Protein AF-A0A7I5E7M2-F1 (afdb_monomer_lite)

Structure (mmCIF, N/CA/C/O backbone):
data_AF-A0A7I5E7M2-F1
#
_entry.id   AF-A0A7I5E7M2-F1
#
loop_
_atom_site.group_PDB
_atom_site.id
_atom_site.type_symbol
_atom_site.label_atom_id
_atom_site.label_alt_id
_atom_site.label_comp_id
_atom_site.label_asym_id
_atom_site.label_entity_id
_atom_site.label_seq_id
_atom_site.pdbx_PDB_ins_code
_atom_site.Cartn_x
_atom_site.Cartn_y
_atom_site.Cartn_z
_atom_site.occupancy
_atom_site.B_iso_or_equiv
_atom_site.auth_seq_id
_atom_site.auth_comp_id
_atom_site.auth_asym_id
_atom_site.auth_atom_id
_atom_site.pdbx_PDB_model_num
ATOM 1 N N . MET A 1 1 ? 40.226 -38.156 15.669 1.00 37.69 1 MET A N 1
ATOM 2 C CA . MET A 1 1 ? 39.310 -37.305 14.877 1.00 37.69 1 MET A CA 1
ATOM 3 C C . MET A 1 1 ? 38.822 -38.088 13.663 1.00 37.69 1 MET A C 1
ATOM 5 O O . MET A 1 1 ? 39.661 -38.565 12.912 1.00 37.69 1 MET A O 1
ATOM 9 N N . ARG A 1 2 ? 37.506 -38.298 13.495 1.00 36.66 2 ARG A N 1
ATOM 10 C CA . ARG A 1 2 ? 36.944 -39.012 12.331 1.00 36.66 2 ARG A CA 1
ATOM 11 C C . ARG A 1 2 ? 36.526 -37.991 11.272 1.00 36.66 2 ARG A C 1
ATOM 13 O O . ARG A 1 2 ? 35.598 -37.229 11.512 1.00 36.66 2 ARG A O 1
ATOM 20 N N . PHE A 1 3 ? 37.203 -37.987 10.128 1.00 40.66 3 PHE A N 1
ATOM 21 C CA . PHE A 1 3 ? 36.721 -37.305 8.928 1.00 40.66 3 PHE A CA 1
ATOM 22 C C . PHE A 1 3 ? 35.561 -38.123 8.349 1.00 40.66 3 PHE A C 1
ATOM 24 O O . PHE A 1 3 ? 35.741 -39.288 7.987 1.00 40.66 3 PHE A O 1
ATOM 31 N N . VAL A 1 4 ? 34.360 -37.544 8.317 1.00 51.16 4 VAL A N 1
ATOM 32 C CA . VAL A 1 4 ? 33.176 -38.181 7.732 1.00 51.16 4 VAL A CA 1
ATOM 33 C C . VAL A 1 4 ? 33.230 -37.965 6.219 1.00 51.16 4 VAL A C 1
ATOM 35 O O . VAL A 1 4 ? 33.309 -36.840 5.732 1.00 51.16 4 VAL A O 1
ATOM 38 N N . LYS A 1 5 ? 33.215 -39.060 5.449 1.00 49.53 5 LYS A N 1
ATOM 39 C CA . LYS A 1 5 ? 33.065 -39.033 3.986 1.00 49.53 5 LYS A CA 1
ATOM 40 C C . LYS A 1 5 ? 31.678 -38.472 3.638 1.00 49.53 5 LYS A C 1
ATOM 42 O O . LYS A 1 5 ? 30.719 -39.220 3.510 1.00 49.53 5 LYS A O 1
ATOM 47 N N . GLY A 1 6 ? 31.588 -37.153 3.513 1.00 53.91 6 GLY A N 1
ATOM 48 C CA . GLY A 1 6 ? 30.372 -36.428 3.124 1.00 53.91 6 GLY A CA 1
ATOM 49 C C . GLY A 1 6 ? 30.614 -34.949 2.800 1.00 53.91 6 GLY A C 1
ATOM 50 O O . GLY A 1 6 ? 29.853 -34.342 2.051 1.00 53.91 6 GLY A O 1
ATOM 51 N N . ASP A 1 7 ? 31.723 -34.382 3.275 1.00 57.22 7 ASP A N 1
ATOM 52 C CA . ASP A 1 7 ? 31.909 -32.926 3.274 1.00 57.22 7 ASP A CA 1
ATOM 53 C C . ASP A 1 7 ? 32.426 -32.362 1.941 1.00 57.22 7 ASP A C 1
ATOM 55 O O . ASP A 1 7 ? 32.153 -31.213 1.596 1.00 57.22 7 ASP A O 1
ATOM 59 N N . ALA A 1 8 ? 33.112 -33.179 1.135 1.00 55.62 8 ALA A N 1
ATOM 60 C CA . ALA A 1 8 ? 33.659 -32.740 -0.151 1.00 55.62 8 ALA A CA 1
ATOM 61 C C . ALA A 1 8 ? 32.558 -32.440 -1.186 1.00 55.62 8 ALA A C 1
ATOM 63 O O . ALA A 1 8 ? 32.667 -31.483 -1.953 1.00 55.62 8 ALA A O 1
ATOM 64 N N . TRP A 1 9 ? 31.471 -33.220 -1.174 1.00 54.44 9 TRP A N 1
ATOM 65 C CA . TRP A 1 9 ? 30.328 -33.019 -2.069 1.00 54.44 9 TRP A CA 1
ATOM 66 C C . TRP A 1 9 ? 29.485 -31.808 -1.665 1.00 54.44 9 TRP A C 1
ATOM 68 O O . TRP A 1 9 ? 29.073 -31.044 -2.535 1.00 54.44 9 TRP A O 1
ATOM 78 N N . ASN A 1 10 ? 29.300 -31.562 -0.365 1.00 57.19 10 ASN A N 1
ATOM 79 C CA . ASN A 1 10 ? 28.620 -30.352 0.105 1.00 57.19 10 ASN A CA 1
ATOM 80 C C . ASN A 1 10 ? 29.420 -29.083 -0.220 1.00 57.19 10 ASN A C 1
ATOM 82 O O . ASN A 1 10 ? 28.845 -28.109 -0.708 1.00 57.19 10 ASN A O 1
ATOM 86 N N . PHE A 1 11 ? 30.747 -29.099 -0.049 1.00 55.25 11 PHE A N 1
ATOM 87 C CA . PHE A 1 11 ? 31.593 -27.965 -0.434 1.00 55.25 11 PHE A CA 1
ATOM 88 C C . PHE A 1 11 ? 31.534 -27.698 -1.948 1.00 55.25 11 PHE A C 1
ATOM 90 O O . PHE A 1 11 ? 31.442 -26.547 -2.370 1.00 55.25 11 PHE A O 1
ATOM 97 N N . TYR A 1 12 ? 31.493 -28.750 -2.775 1.00 56.59 12 TYR A N 1
ATOM 98 C CA . TYR A 1 12 ? 31.379 -28.636 -4.233 1.00 56.59 12 TYR A CA 1
ATOM 99 C C . TYR A 1 12 ? 30.016 -28.088 -4.698 1.00 56.59 12 TYR A C 1
ATOM 101 O O . TYR A 1 12 ? 29.960 -27.308 -5.652 1.00 56.59 12 TYR A O 1
ATOM 109 N N . ILE A 1 13 ? 28.922 -28.448 -4.015 1.00 57.91 13 ILE A N 1
ATOM 110 C CA . ILE A 1 13 ? 27.569 -27.934 -4.289 1.00 57.91 13 ILE A CA 1
ATOM 111 C C . ILE A 1 13 ? 27.457 -26.452 -3.893 1.00 57.91 13 ILE A C 1
ATOM 113 O O . ILE A 1 13 ? 26.967 -25.644 -4.686 1.00 57.91 13 ILE A O 1
ATOM 117 N N . HIS A 1 14 ? 27.959 -26.068 -2.713 1.00 55.72 14 HIS A N 1
ATOM 118 C CA . HIS A 1 14 ? 27.897 -24.678 -2.247 1.00 55.72 14 HIS A CA 1
ATOM 119 C C . HIS A 1 14 ? 28.847 -23.747 -3.025 1.00 55.72 14 HIS A C 1
ATOM 121 O O . HIS A 1 14 ? 28.435 -22.657 -3.421 1.00 55.72 14 HIS A O 1
ATOM 127 N N . ALA A 1 15 ? 30.068 -24.189 -3.352 1.00 57.16 15 ALA A N 1
ATOM 128 C CA . ALA A 1 15 ? 31.046 -23.381 -4.089 1.00 57.16 15 ALA A CA 1
ATOM 129 C C . ALA A 1 15 ? 30.673 -23.138 -5.570 1.00 57.16 15 ALA A C 1
ATOM 131 O O . ALA A 1 15 ? 31.045 -22.109 -6.140 1.00 57.16 15 ALA A O 1
ATOM 132 N N . ASN A 1 16 ? 29.919 -24.046 -6.207 1.00 54.56 16 ASN A N 1
ATOM 133 C CA . ASN A 1 16 ? 29.478 -23.888 -7.602 1.00 54.56 16 ASN A CA 1
ATOM 134 C C . ASN A 1 16 ? 28.163 -23.107 -7.759 1.00 54.56 16 ASN A C 1
ATOM 136 O O . ASN A 1 16 ? 27.902 -22.559 -8.836 1.00 54.56 16 ASN A O 1
ATOM 140 N N . ALA A 1 17 ? 27.341 -23.011 -6.709 1.00 56.34 17 ALA A N 1
ATOM 141 C CA . ALA A 1 17 ? 26.094 -22.248 -6.743 1.00 56.34 17 ALA A CA 1
ATOM 142 C C . ALA A 1 17 ? 26.338 -20.733 -6.891 1.00 56.34 17 ALA A C 1
ATOM 144 O O . ALA A 1 17 ? 25.570 -20.035 -7.555 1.00 56.34 17 ALA A O 1
ATOM 145 N N . GLU A 1 18 ? 27.440 -20.221 -6.338 1.00 55.34 18 GLU A N 1
ATOM 146 C CA . GLU A 1 18 ? 27.759 -18.787 -6.353 1.00 55.34 18 GLU A CA 1
ATOM 147 C C . GLU A 1 18 ? 28.403 -18.313 -7.671 1.00 55.34 18 GLU 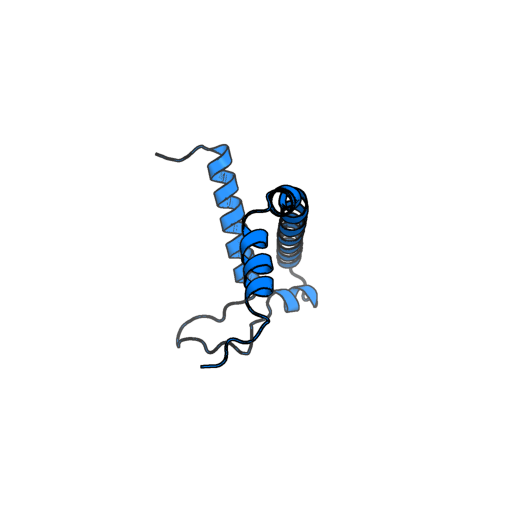A C 1
ATOM 149 O O . GLU A 1 18 ? 28.276 -17.136 -8.038 1.00 55.34 18 GLU A O 1
ATOM 154 N N . ARG A 1 19 ? 29.031 -19.234 -8.423 1.00 55.28 19 ARG A N 1
ATOM 155 C CA . ARG A 1 19 ? 29.784 -18.962 -9.663 1.00 55.28 19 ARG A CA 1
ATOM 156 C C . ARG A 1 19 ? 29.055 -19.293 -10.968 1.00 55.28 19 ARG A C 1
ATOM 158 O O . ARG A 1 19 ? 29.632 -19.074 -12.028 1.00 55.28 19 ARG A O 1
ATOM 165 N N . ASN A 1 20 ? 27.819 -19.797 -10.947 1.00 54.31 20 ASN A N 1
ATOM 166 C CA . ASN A 1 20 ? 27.113 -20.145 -12.185 1.00 54.31 20 ASN A CA 1
ATOM 167 C C . ASN A 1 20 ? 26.308 -18.947 -12.754 1.00 54.31 20 ASN A C 1
ATOM 169 O O . ASN A 1 20 ? 25.249 -18.593 -12.220 1.00 54.31 20 ASN A O 1
ATOM 173 N N . PRO A 1 21 ? 26.750 -18.324 -13.867 1.00 57.50 21 PRO A N 1
ATOM 174 C CA . PRO A 1 21 ? 26.098 -17.145 -14.439 1.00 57.50 21 PRO A CA 1
ATOM 175 C C . PRO A 1 21 ? 24.727 -17.452 -15.056 1.00 57.50 21 PRO A C 1
ATOM 177 O O . PRO A 1 21 ? 23.923 -16.534 -15.216 1.00 57.50 21 PRO A O 1
ATOM 180 N N . LYS A 1 22 ? 24.406 -18.722 -15.352 1.00 54.62 22 LYS A N 1
ATOM 181 C CA . LYS A 1 22 ? 23.122 -19.122 -15.958 1.00 54.62 22 LYS A CA 1
ATOM 182 C C . LYS A 1 22 ? 21.946 -18.894 -15.001 1.00 54.62 22 LYS A C 1
ATOM 184 O O . LYS A 1 22 ? 20.899 -18.403 -15.420 1.00 54.62 22 LYS A O 1
ATOM 189 N N . PHE A 1 23 ? 22.145 -19.142 -13.704 1.00 53.50 23 PHE A N 1
ATOM 190 C CA . PHE A 1 23 ? 21.143 -18.855 -12.668 1.00 53.50 23 PHE A CA 1
ATOM 191 C C . PHE A 1 23 ? 21.064 -17.362 -12.313 1.00 53.50 23 PHE A C 1
ATOM 193 O O . PHE A 1 23 ? 20.031 -16.886 -11.842 1.00 53.50 23 PHE A O 1
ATOM 200 N N . ARG A 1 24 ? 22.130 -16.594 -12.583 1.00 54.41 24 ARG A N 1
ATOM 201 C CA . ARG A 1 24 ? 22.163 -15.139 -12.367 1.00 54.41 24 ARG A CA 1
ATOM 202 C C . ARG A 1 24 ? 21.510 -14.370 -13.528 1.00 54.41 24 ARG A C 1
ATOM 204 O O . ARG A 1 24 ? 20.806 -13.392 -13.285 1.00 54.41 24 ARG A O 1
ATOM 211 N N . ALA A 1 25 ? 21.671 -14.841 -14.766 1.00 51.78 25 ALA A N 1
ATOM 212 C CA . ALA A 1 25 ? 21.129 -14.216 -15.975 1.00 51.78 25 ALA A CA 1
ATOM 213 C C . ALA A 1 25 ? 19.610 -14.423 -16.150 1.00 51.78 25 ALA A C 1
ATOM 215 O O . ALA A 1 25 ? 18.923 -13.539 -16.660 1.00 51.78 25 ALA A O 1
ATOM 216 N N . HIS A 1 26 ? 19.041 -15.529 -15.654 1.00 50.88 26 HIS A N 1
ATOM 217 C CA . HIS A 1 26 ? 17.597 -15.801 -15.766 1.00 50.88 26 HIS A CA 1
ATOM 218 C C . HIS A 1 26 ? 16.720 -15.018 -14.760 1.00 50.88 26 HIS A C 1
ATOM 220 O O . HIS A 1 26 ? 15.496 -15.142 -14.738 1.00 50.88 26 HIS A O 1
ATOM 226 N N . ARG A 1 27 ? 17.326 -14.160 -13.928 1.00 50.28 27 ARG A N 1
ATOM 227 C CA . ARG A 1 27 ? 16.637 -13.374 -12.887 1.00 50.28 27 ARG A CA 1
ATOM 228 C C . ARG A 1 27 ? 15.862 -12.163 -13.420 1.00 50.28 27 ARG A C 1
ATOM 230 O O . ARG A 1 27 ? 15.163 -11.506 -12.648 1.00 50.28 27 ARG A O 1
ATOM 237 N N . MET A 1 28 ? 15.999 -11.831 -14.704 1.00 52.94 28 MET A N 1
ATOM 238 C CA . MET A 1 28 ? 15.527 -10.549 -15.240 1.00 52.94 28 MET A CA 1
ATOM 239 C C . MET A 1 28 ? 14.011 -10.497 -15.491 1.00 52.94 28 MET A C 1
ATOM 241 O O . MET A 1 28 ? 13.417 -9.444 -15.288 1.00 52.94 28 MET A O 1
ATOM 245 N N . LYS A 1 29 ? 13.356 -11.625 -15.812 1.00 54.84 29 LYS A N 1
ATOM 246 C CA . LYS A 1 29 ? 11.890 -11.672 -16.023 1.00 54.84 29 LYS A CA 1
ATOM 247 C C . LYS A 1 29 ? 11.093 -11.770 -14.717 1.00 54.84 29 LYS A C 1
ATOM 249 O O . LYS A 1 29 ? 10.089 -11.090 -14.538 1.00 54.84 29 LYS A O 1
ATOM 254 N N . VAL A 1 30 ? 11.575 -12.564 -13.759 1.00 59.78 30 VAL A N 1
ATOM 255 C CA . VAL A 1 30 ? 10.913 -12.739 -12.451 1.00 59.78 30 VAL A CA 1
ATOM 256 C C . VAL A 1 30 ? 10.952 -11.449 -11.629 1.00 59.78 30 VAL A C 1
ATOM 258 O O . VAL A 1 30 ? 9.989 -11.120 -10.936 1.00 59.78 30 VAL A O 1
ATOM 261 N N . ARG A 1 31 ? 12.045 -10.676 -11.726 1.00 60.66 31 ARG A N 1
ATOM 262 C CA . ARG A 1 31 ? 12.164 -9.383 -11.038 1.00 60.66 31 ARG A CA 1
ATOM 263 C C . ARG A 1 31 ? 11.091 -8.399 -11.507 1.00 60.66 31 ARG A C 1
ATOM 265 O O . ARG A 1 31 ? 10.575 -7.652 -10.680 1.00 60.66 31 ARG A O 1
ATOM 272 N N . ASP A 1 32 ? 10.729 -8.434 -12.788 1.00 75.00 32 ASP A N 1
ATOM 273 C CA . ASP A 1 32 ? 9.659 -7.600 -13.330 1.00 75.00 32 ASP A CA 1
ATOM 274 C C . ASP A 1 32 ? 8.278 -8.061 -12.847 1.00 75.00 32 ASP A C 1
ATOM 276 O O . ASP A 1 32 ? 7.523 -7.247 -12.328 1.00 75.00 32 ASP A O 1
ATOM 280 N N . ALA A 1 33 ? 7.990 -9.368 -12.847 1.00 80.69 33 ALA A N 1
ATOM 281 C CA . ALA A 1 33 ? 6.724 -9.904 -12.329 1.00 80.69 33 ALA A CA 1
ATOM 282 C C . ALA A 1 33 ? 6.493 -9.574 -10.839 1.00 80.69 33 ALA A C 1
ATOM 284 O O . ALA A 1 33 ? 5.409 -9.136 -10.453 1.00 80.69 33 ALA A O 1
ATOM 285 N N . VAL A 1 34 ? 7.521 -9.711 -9.992 1.00 84.81 34 VAL A N 1
ATOM 286 C CA . VAL A 1 34 ? 7.437 -9.356 -8.561 1.00 84.81 34 VAL A CA 1
ATOM 287 C C . VAL A 1 34 ? 7.243 -7.851 -8.376 1.00 84.81 34 VAL A C 1
ATOM 289 O O . VAL A 1 34 ? 6.448 -7.417 -7.539 1.00 84.81 34 VAL A O 1
ATOM 292 N N . ASN A 1 35 ? 7.959 -7.034 -9.149 1.00 83.81 35 ASN A N 1
ATOM 293 C CA . ASN A 1 35 ? 7.804 -5.582 -9.100 1.00 83.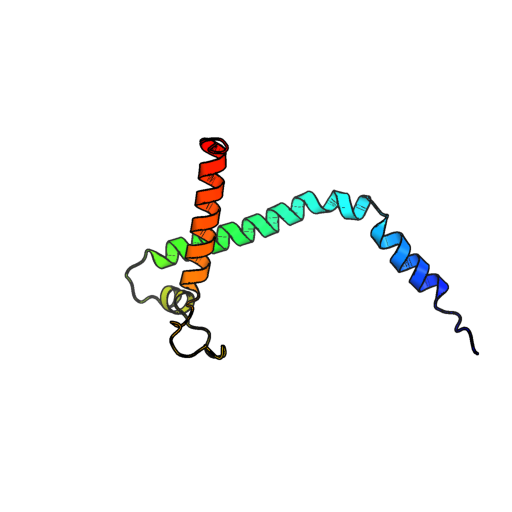81 35 ASN A CA 1
ATOM 294 C C . ASN A 1 35 ? 6.430 -5.142 -9.613 1.00 83.81 35 ASN A C 1
ATOM 296 O O . ASN A 1 35 ? 5.841 -4.215 -9.054 1.00 83.81 35 ASN A O 1
ATOM 300 N N . TYR A 1 36 ? 5.918 -5.806 -10.644 1.00 84.06 36 TYR A N 1
ATOM 301 C CA . TYR A 1 36 ? 4.587 -5.594 -11.185 1.00 84.06 36 TYR A CA 1
ATOM 302 C C . TYR A 1 36 ? 3.531 -5.927 -10.135 1.00 84.06 36 TYR A C 1
ATOM 304 O O . TYR A 1 36 ? 2.760 -5.037 -9.794 1.00 84.06 36 TYR A O 1
ATOM 312 N N . ALA A 1 37 ? 3.581 -7.121 -9.532 1.00 87.31 37 ALA A N 1
ATOM 313 C CA . ALA A 1 37 ? 2.667 -7.553 -8.471 1.00 87.31 37 ALA A CA 1
ATOM 314 C C . ALA A 1 37 ? 2.641 -6.575 -7.281 1.00 87.31 37 ALA A C 1
ATOM 316 O O . ALA A 1 37 ? 1.578 -6.206 -6.775 1.00 87.31 37 ALA A O 1
ATOM 317 N N . LYS A 1 38 ? 3.818 -6.088 -6.864 1.00 85.44 38 LYS A N 1
ATOM 318 C CA . LYS A 1 38 ? 3.930 -5.056 -5.821 1.00 85.44 38 LYS A CA 1
ATOM 319 C C . LYS A 1 38 ? 3.267 -3.744 -6.244 1.00 85.44 38 LYS A C 1
ATOM 321 O O . LYS A 1 38 ? 2.480 -3.181 -5.485 1.00 85.44 38 LYS A O 1
ATOM 326 N N . LYS A 1 39 ? 3.554 -3.255 -7.455 1.00 83.69 39 LYS A N 1
ATOM 327 C CA . LYS A 1 39 ? 2.968 -2.010 -7.985 1.00 83.69 39 LYS A CA 1
ATOM 328 C C . LYS A 1 39 ? 1.455 -2.122 -8.186 1.00 83.69 39 LYS A C 1
ATOM 330 O O . LYS A 1 39 ? 0.750 -1.156 -7.902 1.00 83.69 39 LYS A O 1
ATOM 335 N N . SER A 1 40 ? 0.950 -3.261 -8.658 1.00 85.44 40 SER A N 1
ATOM 336 C CA . SER A 1 40 ? -0.486 -3.512 -8.813 1.00 85.44 40 SER A CA 1
ATOM 337 C C . SER A 1 40 ? -1.192 -3.581 -7.462 1.00 85.44 40 SER A C 1
ATOM 339 O O . SER A 1 40 ? -2.246 -2.969 -7.319 1.00 85.44 40 SER A O 1
ATOM 341 N N . GLY A 1 41 ? -0.585 -4.208 -6.448 1.00 86.31 41 GLY A N 1
ATOM 342 C CA . GLY A 1 41 ? -1.122 -4.215 -5.083 1.00 86.31 41 GLY A CA 1
ATOM 343 C C . GLY A 1 41 ? -1.239 -2.810 -4.484 1.00 86.31 41 GLY A C 1
ATOM 344 O O . GLY A 1 41 ? -2.280 -2.456 -3.938 1.00 86.31 41 GLY A O 1
ATOM 345 N N . ILE A 1 42 ? -0.211 -1.969 -4.659 1.00 85.44 42 ILE A N 1
ATOM 346 C CA . ILE A 1 42 ? -0.232 -0.570 -4.193 1.00 85.44 42 ILE A CA 1
ATOM 347 C C . ILE A 1 42 ? -1.272 0.261 -4.962 1.00 85.44 42 ILE A C 1
ATOM 349 O O . ILE A 1 42 ? -1.974 1.072 -4.361 1.00 85.44 42 ILE A O 1
ATOM 353 N N . ARG A 1 43 ? -1.402 0.064 -6.282 1.00 87.44 43 ARG A N 1
ATOM 354 C CA . ARG A 1 43 ? -2.422 0.745 -7.101 1.00 87.44 43 ARG A CA 1
ATOM 355 C C . ARG A 1 43 ? -3.838 0.382 -6.667 1.00 87.44 43 ARG A C 1
ATOM 357 O O . ARG A 1 43 ? -4.661 1.279 -6.519 1.00 87.44 43 ARG A O 1
ATOM 364 N N . TRP A 1 44 ? -4.099 -0.903 -6.447 1.00 88.25 44 TRP A N 1
ATOM 365 C CA . TRP A 1 44 ? -5.388 -1.381 -5.961 1.00 88.25 44 TRP A CA 1
ATOM 366 C C . TRP A 1 44 ? -5.701 -0.815 -4.571 1.00 88.25 44 TRP A C 1
ATOM 368 O O . TRP A 1 44 ? -6.754 -0.213 -4.392 1.00 88.25 44 TRP A O 1
ATOM 378 N N . ALA A 1 45 ? -4.760 -0.887 -3.624 1.00 85.12 45 ALA A N 1
ATOM 379 C CA . ALA A 1 45 ? -4.950 -0.334 -2.282 1.00 85.12 45 ALA A CA 1
ATOM 380 C C . ALA A 1 45 ? -5.194 1.186 -2.310 1.00 85.12 45 ALA A C 1
ATOM 382 O O . ALA A 1 45 ? -6.109 1.686 -1.664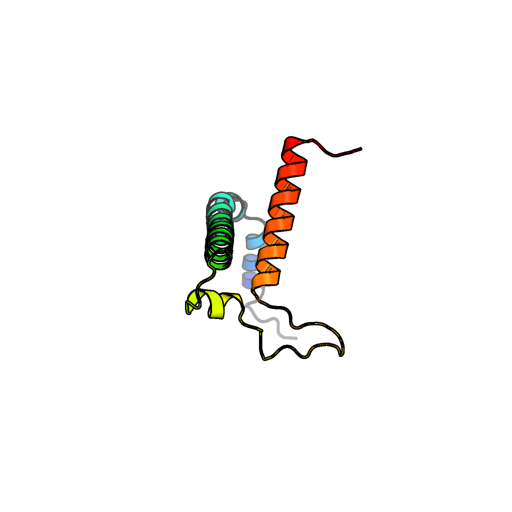 1.00 85.12 45 ALA A O 1
ATOM 383 N N . GLY A 1 46 ? -4.425 1.927 -3.113 1.00 85.88 46 GLY A N 1
ATOM 384 C CA . GLY A 1 46 ? -4.618 3.367 -3.289 1.00 85.88 46 GLY A CA 1
ATOM 385 C C . GLY A 1 46 ? -5.944 3.735 -3.961 1.00 85.88 46 GLY A C 1
ATOM 386 O O . GLY A 1 46 ? -6.456 4.824 -3.722 1.00 85.88 46 GLY A O 1
ATOM 387 N N . HIS A 1 47 ? -6.505 2.852 -4.788 1.00 86.31 47 HIS A N 1
ATOM 388 C CA . HIS A 1 47 ? -7.844 3.014 -5.351 1.00 86.31 47 HIS A CA 1
ATOM 389 C C . HIS A 1 47 ? -8.927 2.746 -4.297 1.00 86.31 47 HIS A C 1
ATOM 391 O O . HIS A 1 47 ? -9.832 3.562 -4.151 1.00 86.31 47 HIS A O 1
ATOM 397 N N . VAL A 1 48 ? -8.779 1.677 -3.503 1.00 85.88 48 VAL A N 1
ATOM 398 C CA . VAL A 1 48 ? -9.683 1.347 -2.388 1.00 85.88 48 VAL A CA 1
ATOM 399 C C . VAL A 1 48 ? -9.757 2.489 -1.369 1.00 85.88 48 VAL A C 1
ATOM 401 O O . VAL A 1 48 ? -10.851 2.876 -0.970 1.00 85.88 48 VAL A O 1
ATOM 404 N N . MET A 1 49 ? -8.619 3.093 -1.012 1.00 81.81 49 MET A N 1
ATOM 405 C CA . MET A 1 49 ? -8.563 4.194 -0.038 1.00 81.81 49 MET A CA 1
ATOM 406 C C . MET A 1 49 ? -9.220 5.507 -0.506 1.00 81.81 49 MET A C 1
ATOM 408 O O . MET A 1 49 ? -9.392 6.410 0.306 1.00 81.81 49 MET A O 1
ATOM 412 N N . ARG A 1 50 ? -9.577 5.657 -1.792 1.00 85.62 50 ARG A N 1
ATOM 413 C CA . ARG A 1 50 ? -10.292 6.851 -2.292 1.00 85.62 50 ARG A CA 1
ATOM 414 C C . ARG A 1 50 ? -11.804 6.761 -2.117 1.00 85.62 50 ARG A C 1
ATOM 416 O O . ARG A 1 50 ? -12.482 7.767 -2.301 1.00 85.62 50 ARG A O 1
ATOM 423 N N . TYR A 1 51 ? -12.331 5.579 -1.809 1.00 84.56 51 TYR A N 1
ATOM 424 C CA . TYR A 1 51 ? -13.756 5.410 -1.568 1.00 84.56 51 TYR A CA 1
ATOM 425 C C . TYR A 1 51 ? -14.141 5.920 -0.173 1.00 84.56 51 TYR A C 1
ATOM 427 O O . TYR A 1 51 ? -13.473 5.636 0.822 1.00 84.56 51 TYR A O 1
ATOM 435 N N . SER A 1 52 ? -15.251 6.655 -0.105 1.00 76.19 52 SER A N 1
ATOM 436 C CA . SER A 1 52 ? -15.852 7.141 1.143 1.00 76.19 52 SER A CA 1
ATOM 437 C C . SER A 1 52 ? -16.701 6.090 1.864 1.00 76.19 52 SER A C 1
ATOM 439 O O . SER A 1 52 ? -17.035 6.287 3.030 1.00 76.19 52 SER A O 1
ATOM 441 N N . ASP A 1 53 ? -17.024 4.983 1.197 1.00 78.69 53 ASP A N 1
ATOM 442 C CA . ASP A 1 53 ? -17.982 3.983 1.673 1.00 78.69 53 ASP A CA 1
ATOM 443 C C . ASP A 1 53 ? -17.376 3.014 2.705 1.00 78.69 53 ASP A C 1
ATOM 445 O O . ASP A 1 53 ? -16.212 2.618 2.601 1.00 78.69 53 ASP A O 1
ATOM 449 N N . ASP A 1 54 ? -18.200 2.526 3.637 1.00 77.19 54 ASP A N 1
ATOM 450 C CA . ASP A 1 54 ? -17.847 1.547 4.686 1.00 77.19 54 ASP A CA 1
ATOM 451 C C . ASP A 1 54 ? -17.735 0.093 4.194 1.00 77.19 54 ASP A C 1
ATOM 453 O O . ASP A 1 54 ? -18.070 -0.872 4.884 1.00 77.19 54 ASP A O 1
ATOM 457 N N . ARG A 1 55 ? -17.250 -0.114 2.969 1.00 81.25 55 ARG A N 1
ATOM 458 C CA . ARG A 1 55 ? -17.077 -1.472 2.437 1.00 81.25 55 ARG A CA 1
ATOM 459 C C . ARG A 1 55 ? -16.003 -2.207 3.236 1.00 81.25 55 ARG A C 1
ATOM 461 O O . ARG A 1 55 ? -14.975 -1.631 3.596 1.00 81.25 55 ARG A O 1
ATOM 468 N N . TRP A 1 56 ? -16.184 -3.515 3.417 1.00 82.88 56 TRP A N 1
ATOM 469 C CA . TRP A 1 56 ? -15.224 -4.393 4.103 1.00 82.88 56 TRP A CA 1
ATOM 470 C C . TRP A 1 56 ? -13.781 -4.228 3.591 1.00 82.88 56 TRP A C 1
ATOM 472 O O . TRP A 1 56 ? -12.823 -4.340 4.351 1.00 82.88 56 TRP A O 1
ATOM 482 N N . THR A 1 57 ? -13.615 -3.891 2.310 1.00 82.31 57 THR A N 1
ATOM 483 C CA . THR A 1 57 ? -12.320 -3.653 1.668 1.00 82.31 57 THR A CA 1
ATOM 484 C C . THR A 1 57 ? -11.558 -2.478 2.293 1.00 82.31 57 THR A C 1
ATOM 486 O O . THR A 1 57 ? -10.342 -2.575 2.452 1.00 82.31 57 THR A O 1
ATOM 489 N N . ARG A 1 58 ? -12.251 -1.407 2.717 1.00 81.75 58 ARG A N 1
ATOM 490 C CA . ARG A 1 58 ? -11.645 -0.272 3.435 1.00 81.75 58 ARG A CA 1
ATOM 491 C C . ARG A 1 58 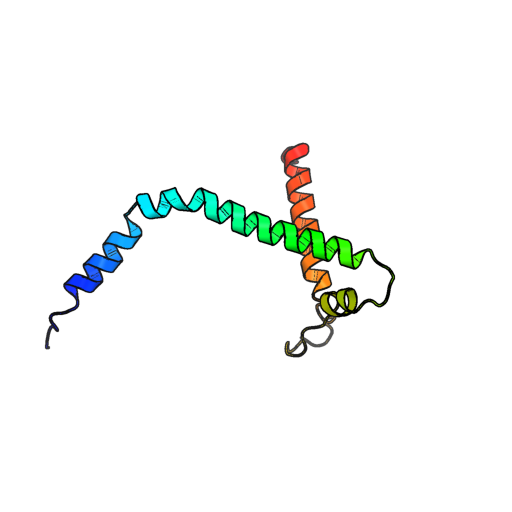? -11.213 -0.679 4.841 1.00 81.75 58 ARG A C 1
ATOM 493 O O . ARG A 1 58 ? -10.070 -0.430 5.223 1.00 81.75 58 ARG A O 1
ATOM 500 N N . ALA A 1 59 ? -12.080 -1.391 5.561 1.00 82.31 59 ALA A N 1
ATOM 501 C CA . ALA A 1 59 ? -11.780 -1.898 6.900 1.00 82.31 59 ALA A CA 1
ATOM 502 C C . ALA A 1 59 ? -10.538 -2.810 6.914 1.00 82.31 59 ALA A C 1
ATOM 504 O O . ALA A 1 59 ? -9.716 -2.729 7.826 1.00 82.31 59 ALA A O 1
ATOM 505 N N . VAL A 1 60 ? -10.351 -3.628 5.871 1.00 81.88 60 VAL A N 1
ATOM 506 C CA . VAL A 1 60 ? -9.143 -4.453 5.699 1.00 81.88 60 VAL A CA 1
ATOM 507 C C . VAL A 1 60 ? -7.890 -3.594 5.484 1.00 81.88 60 VAL A C 1
ATOM 509 O O . VAL A 1 60 ? -6.841 -3.902 6.045 1.00 81.88 60 VAL A O 1
ATOM 512 N N . THR A 1 61 ? -7.971 -2.502 4.716 1.00 77.31 61 THR A N 1
ATOM 513 C CA . THR A 1 61 ? -6.819 -1.607 4.474 1.00 77.31 61 THR A CA 1
ATOM 514 C C . THR A 1 61 ? -6.480 -0.682 5.646 1.00 77.31 61 THR A C 1
ATOM 516 O O . THR A 1 61 ? -5.320 -0.311 5.825 1.00 77.31 61 THR A O 1
ATOM 519 N N . GLU A 1 62 ? -7.462 -0.316 6.465 1.00 79.38 62 GLU A N 1
ATOM 520 C CA . GLU A 1 62 ? -7.272 0.516 7.662 1.00 79.38 62 GLU A CA 1
ATOM 521 C C . GLU A 1 62 ? -6.899 -0.306 8.900 1.00 79.38 62 GLU A C 1
ATOM 523 O O . GLU A 1 62 ? -6.601 0.255 9.959 1.00 79.38 62 GLU A O 1
ATOM 528 N N . TRP A 1 63 ? -6.883 -1.635 8.766 1.00 81.19 63 TRP A N 1
ATOM 529 C CA . TRP A 1 63 ? -6.627 -2.553 9.860 1.00 81.19 63 TRP A CA 1
ATOM 530 C C . TRP A 1 63 ? -5.322 -2.221 10.597 1.00 81.19 63 TRP A C 1
ATOM 532 O O . TRP A 1 63 ? -4.250 -2.045 10.005 1.00 81.19 63 TRP A O 1
ATOM 542 N N . ILE A 1 64 ? -5.431 -2.137 11.924 1.00 74.25 64 ILE A N 1
ATOM 543 C CA . ILE A 1 64 ? -4.315 -1.878 12.830 1.00 74.25 64 ILE A CA 1
ATOM 544 C C . ILE A 1 64 ? -3.754 -3.233 13.287 1.00 74.25 64 ILE A C 1
ATOM 546 O O . ILE A 1 64 ? -4.499 -4.043 13.849 1.00 74.25 64 ILE A O 1
ATOM 550 N N . PRO A 1 65 ? -2.449 -3.496 13.106 1.00 66.88 65 PRO A N 1
ATOM 551 C CA . PRO A 1 65 ? -1.833 -4.738 13.548 1.00 66.88 65 PRO A CA 1
ATOM 552 C C . PRO A 1 65 ? -1.891 -4.842 15.078 1.00 66.88 65 PRO A C 1
ATOM 554 O O . PRO A 1 65 ? -1.251 -4.071 15.794 1.00 66.88 65 PRO A O 1
ATOM 557 N N . ARG A 1 66 ? -2.657 -5.821 15.580 1.00 65.25 66 ARG A N 1
ATOM 558 C CA . ARG A 1 66 ? -2.971 -5.982 17.013 1.00 65.25 66 ARG A CA 1
ATOM 559 C C . ARG A 1 66 ? -1.782 -6.380 17.895 1.00 65.25 66 ARG A C 1
ATOM 561 O O . ARG A 1 66 ? -1.823 -6.132 19.091 1.00 65.25 66 ARG A O 1
ATOM 568 N N . ASN A 1 67 ? -0.736 -6.988 17.330 1.00 66.44 67 ASN A N 1
ATOM 569 C CA . ASN A 1 67 ? 0.316 -7.650 18.115 1.00 66.44 67 ASN A CA 1
ATOM 570 C C . ASN A 1 67 ? 1.619 -6.842 18.274 1.00 66.44 67 ASN A C 1
ATOM 572 O O . ASN A 1 67 ? 2.609 -7.352 18.795 1.00 66.44 67 ASN A O 1
ATOM 576 N N . ASN A 1 68 ? 1.654 -5.588 17.816 1.00 66.0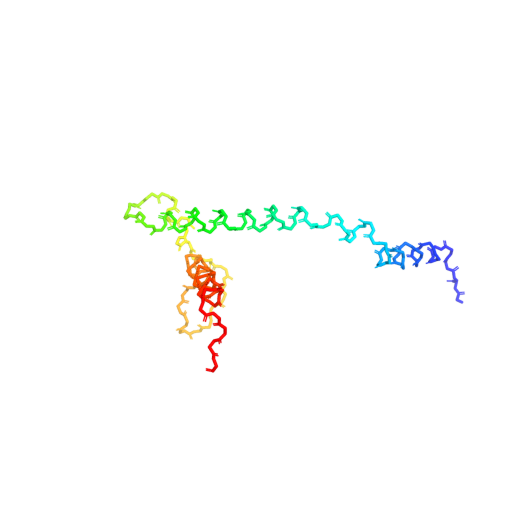6 68 ASN A N 1
ATOM 577 C CA . ASN A 1 68 ? 2.857 -4.763 17.912 1.00 66.06 68 ASN A CA 1
ATOM 578 C C . ASN A 1 68 ? 2.851 -3.983 19.231 1.00 66.06 68 ASN A C 1
ATOM 580 O O . ASN A 1 68 ? 2.077 -3.039 19.384 1.00 66.06 68 ASN A O 1
ATOM 584 N N . LYS A 1 69 ? 3.741 -4.346 20.165 1.00 69.88 69 LYS A N 1
ATOM 585 C CA . LYS A 1 69 ? 4.004 -3.548 21.373 1.00 69.88 69 LYS A CA 1
ATOM 586 C C . LYS A 1 69 ? 4.521 -2.172 20.939 1.00 69.88 69 LYS A C 1
ATOM 588 O O . LYS A 1 69 ? 5.621 -2.060 20.403 1.00 69.88 69 LYS A O 1
ATOM 593 N N . GLN A 1 70 ? 3.703 -1.136 21.100 1.00 67.25 70 GLN A N 1
ATOM 594 C CA . GLN A 1 70 ? 4.058 0.234 20.730 1.00 67.25 70 GLN A CA 1
ATOM 595 C C . GLN A 1 70 ? 4.747 0.946 21.890 1.00 67.25 70 GLN A C 1
ATOM 597 O O . GLN A 1 70 ? 4.369 0.792 23.050 1.00 67.25 70 GLN A O 1
ATOM 602 N N . THR A 1 71 ? 5.745 1.763 21.563 1.00 73.44 71 THR A N 1
ATOM 603 C CA . THR A 1 71 ? 6.318 2.732 22.497 1.00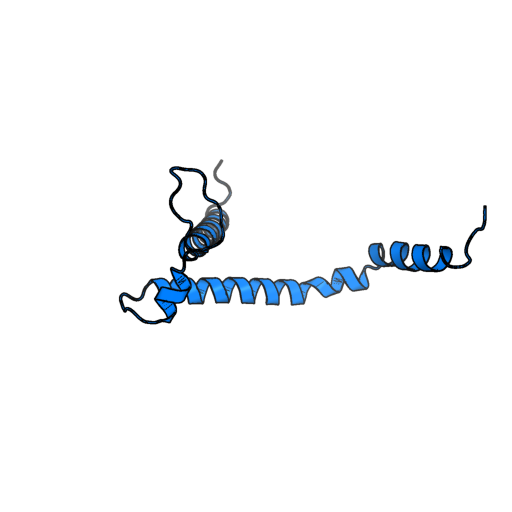 73.44 71 THR A CA 1
ATOM 604 C C . THR A 1 71 ? 5.238 3.740 22.900 1.00 73.44 71 THR A C 1
ATOM 606 O O . THR A 1 71 ? 4.520 4.254 22.037 1.00 73.44 71 THR A O 1
ATOM 609 N N . ARG A 1 72 ? 5.118 4.021 24.205 1.00 76.19 72 ARG A N 1
ATOM 610 C CA . ARG A 1 72 ? 4.147 4.976 24.768 1.00 76.19 72 ARG A CA 1
ATOM 611 C C . ARG A 1 72 ? 4.216 6.306 24.000 1.00 76.19 72 ARG A C 1
ATOM 613 O O . ARG A 1 72 ? 5.296 6.867 23.858 1.00 76.19 72 ARG A O 1
ATOM 620 N N . GLY A 1 73 ? 3.078 6.784 23.491 1.00 79.25 73 GLY A N 1
ATOM 621 C CA . GLY A 1 73 ? 2.964 8.058 22.763 1.00 79.25 73 GLY A CA 1
ATOM 622 C C . GLY A 1 73 ? 3.020 7.973 21.232 1.00 79.25 73 GLY A C 1
ATOM 623 O O . GLY A 1 73 ? 2.741 8.969 20.569 1.00 79.25 73 GLY A O 1
ATOM 624 N N . ARG A 1 74 ? 3.325 6.812 20.638 1.00 77.00 74 ARG A N 1
ATOM 625 C CA . ARG A 1 74 ? 3.317 6.657 19.175 1.00 77.00 74 ARG A CA 1
ATOM 626 C C . ARG A 1 74 ? 1.948 6.195 18.680 1.00 77.00 74 ARG A C 1
ATOM 628 O O . ARG A 1 74 ? 1.412 5.219 19.191 1.00 77.00 74 ARG A O 1
ATOM 635 N N . GLN A 1 75 ? 1.403 6.877 17.672 1.00 74.44 75 GLN A N 1
ATOM 636 C CA . GLN A 1 75 ? 0.133 6.479 17.061 1.00 74.44 75 GLN A CA 1
ATOM 637 C C . GLN A 1 75 ? 0.224 5.074 16.439 1.00 74.44 75 GLN A C 1
ATOM 639 O O . GLN A 1 75 ? 1.285 4.703 15.912 1.00 74.44 75 GLN A O 1
ATOM 644 N N . PRO A 1 76 ? -0.876 4.298 16.448 1.00 73.75 76 PRO A N 1
ATOM 645 C CA . PRO A 1 76 ? -0.890 2.989 15.829 1.00 73.75 76 PRO A CA 1
ATOM 646 C C . PRO A 1 76 ? -0.647 3.068 14.330 1.00 73.75 76 PRO A C 1
ATOM 648 O O . PRO A 1 76 ? -1.374 3.749 13.614 1.00 73.75 76 PRO A O 1
ATOM 651 N N . LYS A 1 77 ? 0.367 2.341 13.852 1.00 78.00 77 LYS A N 1
ATOM 652 C CA . LYS A 1 77 ? 0.678 2.291 12.424 1.00 78.00 77 LYS A CA 1
ATOM 653 C C . LYS A 1 77 ? -0.395 1.481 11.708 1.00 78.00 77 LYS A C 1
ATOM 655 O O . LYS A 1 77 ? -0.455 0.264 11.891 1.00 78.00 77 LYS A O 1
ATOM 660 N N . ARG A 1 78 ? -1.217 2.146 10.902 1.00 80.62 78 ARG A N 1
ATOM 661 C CA . ARG A 1 78 ? -2.225 1.497 10.060 1.00 80.62 78 ARG A CA 1
ATOM 662 C C . ARG A 1 78 ? -1.556 0.913 8.824 1.00 80.62 78 ARG A C 1
ATOM 664 O O . ARG A 1 78 ? -0.458 1.325 8.426 1.00 80.62 78 ARG A O 1
ATOM 671 N N . TRP A 1 79 ? -2.205 -0.058 8.195 1.00 78.75 79 TRP A N 1
ATOM 672 C CA . TRP A 1 79 ? -1.665 -0.620 6.960 1.00 78.75 79 TRP A CA 1
ATOM 673 C C . TRP A 1 79 ? -1.678 0.413 5.818 1.00 78.75 79 TRP A C 1
ATOM 675 O O . TRP A 1 79 ? -0.682 0.522 5.096 1.00 78.75 79 TRP A O 1
ATOM 685 N N . SER A 1 80 ? -2.717 1.261 5.763 1.00 79.50 80 SER A N 1
ATOM 686 C CA . SER A 1 80 ? -2.829 2.474 4.929 1.00 79.50 80 SER A CA 1
ATOM 687 C C . SER A 1 80 ? -1.546 3.310 4.891 1.00 79.50 80 SER A C 1
ATOM 689 O O . SER A 1 80 ? -1.064 3.669 3.818 1.00 79.50 80 SER A O 1
ATOM 691 N N . ASP A 1 81 ? -0.923 3.547 6.047 1.00 83.56 81 ASP A N 1
ATOM 692 C CA . ASP A 1 81 ? 0.259 4.411 6.172 1.00 83.56 81 ASP A CA 1
ATOM 693 C C . ASP A 1 81 ? 1.466 3.846 5.412 1.00 83.56 81 ASP A C 1
ATOM 695 O O . ASP A 1 81 ? 2.314 4.580 4.900 1.00 83.56 81 ASP A O 1
ATOM 699 N N . SER A 1 82 ? 1.540 2.517 5.310 1.00 80.88 82 SER A N 1
ATOM 700 C CA . SER A 1 82 ? 2.588 1.825 4.556 1.00 80.88 82 SER A CA 1
ATOM 701 C C . SER A 1 82 ? 2.404 2.019 3.047 1.00 80.88 82 SER A C 1
ATOM 703 O O . SER A 1 82 ? 3.387 2.203 2.322 1.00 80.88 82 SER A O 1
ATOM 705 N N . TYR A 1 83 ? 1.157 2.046 2.575 1.00 80.25 83 TYR A N 1
ATOM 706 C CA . TYR A 1 83 ? 0.838 2.356 1.180 1.00 80.25 83 TYR A CA 1
ATOM 707 C C . TYR A 1 83 ? 1.118 3.820 0.854 1.00 80.25 83 TYR A C 1
ATOM 709 O O . TYR A 1 83 ? 1.742 4.108 -0.163 1.00 80.25 83 TYR A O 1
ATOM 717 N N . THR A 1 84 ? 0.739 4.748 1.733 1.00 83.69 84 THR A N 1
ATOM 718 C CA . THR A 1 84 ? 1.013 6.179 1.540 1.00 83.69 84 THR A CA 1
ATOM 719 C C . THR A 1 84 ? 2.514 6.452 1.481 1.00 83.69 84 THR A C 1
ATOM 721 O O . THR A 1 84 ? 2.982 7.147 0.579 1.00 83.69 84 THR A O 1
ATOM 724 N N . LYS A 1 85 ? 3.296 5.837 2.379 1.00 86.00 85 LYS A N 1
ATOM 725 C CA . LYS A 1 85 ? 4.761 5.949 2.363 1.00 86.00 85 LYS A CA 1
ATOM 726 C C . LYS A 1 85 ? 5.355 5.441 1.044 1.00 86.00 85 LYS A C 1
ATOM 728 O O . LYS A 1 85 ? 6.112 6.160 0.400 1.00 86.00 85 LYS A O 1
ATOM 733 N N . THR A 1 86 ? 4.970 4.239 0.617 1.00 84.81 86 THR A N 1
ATOM 734 C CA . THR A 1 86 ? 5.482 3.645 -0.632 1.00 84.81 86 THR A CA 1
ATOM 735 C C . THR A 1 86 ? 5.036 4.416 -1.878 1.00 84.81 86 THR A C 1
ATOM 737 O O . THR A 1 86 ? 5.817 4.571 -2.814 1.00 84.81 86 THR A O 1
ATOM 740 N N . LEU A 1 87 ? 3.818 4.963 -1.901 1.00 83.06 87 LEU A N 1
ATOM 741 C CA . LEU A 1 87 ? 3.352 5.844 -2.976 1.00 83.06 87 LEU A CA 1
ATOM 742 C C . LEU A 1 87 ? 4.168 7.136 -3.056 1.00 83.06 87 LEU A C 1
ATOM 744 O O . LEU A 1 87 ? 4.541 7.550 -4.154 1.00 83.06 87 LEU A O 1
ATOM 748 N N . ASN A 1 88 ? 4.471 7.750 -1.913 1.00 85.06 88 ASN A N 1
ATOM 749 C CA . ASN A 1 88 ? 5.274 8.969 -1.858 1.00 85.06 88 ASN A CA 1
ATOM 750 C C . ASN A 1 88 ? 6.702 8.725 -2.354 1.00 85.06 88 ASN A C 1
ATOM 752 O O . ASN A 1 88 ? 7.193 9.503 -3.168 1.00 85.06 88 ASN A O 1
ATOM 756 N N . GLU A 1 89 ? 7.323 7.614 -1.954 1.00 85.25 89 GLU A N 1
ATOM 757 C CA . GLU A 1 89 ? 8.632 7.185 -2.468 1.00 85.25 89 GLU A CA 1
ATOM 758 C C . GLU A 1 89 ? 8.593 6.975 -3.990 1.00 85.25 89 GLU A C 1
ATOM 760 O O . GLU A 1 89 ? 9.438 7.494 -4.716 1.00 85.25 89 GLU A O 1
ATOM 765 N N . ILE A 1 90 ? 7.570 6.286 -4.512 1.00 84.12 90 ILE A N 1
ATOM 766 C CA . ILE A 1 90 ? 7.400 6.092 -5.962 1.00 84.12 90 ILE A CA 1
ATOM 767 C C . ILE A 1 90 ? 7.243 7.433 -6.689 1.00 84.12 90 ILE A C 1
ATOM 769 O O . ILE A 1 90 ? 7.768 7.596 -7.791 1.00 84.12 90 ILE A O 1
ATOM 773 N N . ASN A 1 91 ? 6.511 8.382 -6.107 1.00 81.69 91 ASN A N 1
ATOM 774 C CA . ASN A 1 91 ? 6.304 9.700 -6.700 1.00 81.69 91 ASN A CA 1
ATOM 775 C C . ASN A 1 91 ? 7.580 10.555 -6.663 1.00 81.69 91 ASN A C 1
ATOM 777 O O . ASN A 1 91 ? 7.870 11.224 -7.654 1.00 81.69 91 ASN A O 1
ATOM 781 N N . ALA A 1 92 ? 8.370 10.491 -5.588 1.00 81.44 92 ALA A N 1
ATOM 782 C CA . ALA A 1 92 ? 9.681 11.140 -5.498 1.00 81.44 92 ALA A CA 1
ATOM 783 C C . ALA A 1 92 ? 10.649 10.600 -6.567 1.00 81.44 92 ALA A C 1
ATOM 785 O O . ALA A 1 92 ? 11.163 11.365 -7.378 1.00 81.44 92 ALA A O 1
ATOM 786 N N . LEU A 1 93 ? 10.744 9.272 -6.696 1.00 81.38 93 LEU A N 1
ATOM 787 C CA . LEU A 1 93 ? 11.544 8.597 -7.731 1.00 81.38 93 LEU A CA 1
ATOM 788 C C . LEU A 1 93 ? 11.045 8.840 -9.164 1.00 81.38 93 LEU A C 1
ATOM 790 O O . LEU A 1 93 ? 11.731 8.529 -10.143 1.00 81.38 93 LEU A O 1
ATOM 794 N N . LYS A 1 94 ? 9.795 9.274 -9.337 1.00 77.19 94 LYS A N 1
ATOM 795 C CA . LYS A 1 94 ? 9.303 9.741 -10.636 1.00 77.19 94 LYS A CA 1
ATOM 796 C C . LYS A 1 94 ? 9.770 11.166 -10.886 1.00 77.19 94 LYS A C 1
ATOM 798 O O . LYS A 1 94 ? 10.285 11.407 -11.967 1.00 77.19 94 LYS A O 1
ATOM 803 N N . ARG A 1 95 ? 9.642 12.064 -9.903 1.00 72.25 95 ARG A N 1
ATOM 804 C CA . ARG A 1 95 ? 10.067 13.470 -10.011 1.00 72.25 95 ARG A CA 1
ATOM 805 C C . ARG A 1 95 ? 11.543 13.596 -10.382 1.00 72.25 95 ARG A C 1
ATOM 807 O O . ARG A 1 95 ? 11.832 14.207 -11.401 1.00 72.25 95 ARG A O 1
ATOM 814 N N . GLU A 1 96 ? 12.433 12.903 -9.674 1.00 73.06 96 GLU A N 1
ATOM 815 C CA . GLU A 1 96 ? 13.885 12.900 -9.950 1.00 73.06 96 GLU A CA 1
ATOM 816 C C . GLU A 1 96 ? 14.236 12.444 -11.378 1.00 73.06 96 GLU A C 1
ATOM 818 O O . GLU A 1 96 ? 15.207 12.897 -11.976 1.00 73.06 96 GLU A O 1
ATOM 823 N N . ARG A 1 97 ? 13.411 11.568 -11.961 1.00 64.25 97 ARG A N 1
ATOM 824 C CA . ARG A 1 97 ? 13.583 11.064 -13.329 1.00 64.25 97 ARG A CA 1
ATOM 825 C C . ARG A 1 97 ? 13.209 12.082 -14.403 1.00 64.25 97 ARG A C 1
ATOM 827 O O . ARG A 1 97 ? 13.680 11.955 -15.526 1.00 64.25 97 ARG A O 1
ATOM 834 N N . PHE A 1 98 ? 12.322 13.021 -14.075 1.00 61.75 98 PHE A N 1
ATOM 835 C CA . PHE A 1 98 ? 11.828 14.039 -15.002 1.00 61.75 98 PHE A CA 1
ATOM 836 C C . PHE A 1 98 ? 12.551 15.381 -14.844 1.00 61.75 98 PHE A C 1
ATOM 838 O O . PHE A 1 98 ? 12.627 16.120 -15.818 1.00 61.75 98 PHE A O 1
ATOM 845 N N . THR A 1 99 ? 13.084 15.700 -13.660 1.00 65.06 99 THR A N 1
ATOM 846 C CA . THR A 1 99 ? 13.722 17.002 -13.386 1.00 65.06 99 THR A CA 1
ATOM 847 C C . THR A 1 99 ? 15.252 16.965 -13.353 1.00 65.06 99 THR A C 1
ATOM 849 O O . THR A 1 99 ? 15.866 18.016 -13.219 1.00 65.06 99 THR A O 1
ATOM 852 N N . GLY A 1 100 ? 15.880 15.787 -13.483 1.00 58.31 100 GLY A N 1
ATOM 853 C CA . GLY A 1 100 ? 17.315 15.617 -13.219 1.00 58.31 100 GLY A CA 1
ATOM 854 C C . GLY A 1 100 ? 17.649 15.797 -11.727 1.00 58.31 100 GLY A C 1
ATOM 855 O O . GLY A 1 100 ? 16.803 16.281 -10.966 1.00 58.31 100 GLY A O 1
ATOM 856 N N . PRO A 1 101 ? 18.839 15.367 -11.263 1.00 58.94 101 PRO A N 1
ATOM 857 C CA . PRO A 1 101 ? 19.231 15.577 -9.874 1.00 58.94 101 PRO A CA 1
ATOM 858 C C . PRO A 1 101 ? 19.332 17.084 -9.607 1.00 58.94 101 PRO A C 1
ATOM 860 O O . PRO A 1 101 ? 20.082 17.787 -10.282 1.00 58.94 101 PRO A O 1
ATOM 863 N N . SER A 1 102 ? 18.558 17.581 -8.640 1.00 63.75 102 SER A N 1
ATOM 864 C CA . SER A 1 102 ? 18.714 18.947 -8.141 1.00 63.75 102 SER A CA 1
ATOM 865 C C . SER A 1 102 ? 20.106 19.086 -7.524 1.00 63.75 102 SER A C 1
ATOM 867 O O . SER A 1 102 ? 20.444 18.306 -6.630 1.00 63.75 102 SER A O 1
ATOM 869 N N . SER A 1 103 ? 20.893 20.030 -8.049 1.00 47.19 103 SER A N 1
ATOM 870 C CA . SER A 1 103 ? 22.176 20.470 -7.481 1.00 47.19 103 SER A CA 1
ATOM 871 C C . SER A 1 103 ? 22.015 21.061 -6.086 1.00 47.19 103 SER A C 1
ATOM 873 O O . SER A 1 103 ? 20.931 21.628 -5.814 1.00 47.19 103 SER A O 1
#

Radius of gyration: 23.12 Å; chains: 1; bounding box: 57×60×41 Å

Secondary structure (DSSP, 8-state):
----TTHHHHHHHHHHHTT-HHHHHTHHHHHHHHHHHHHHHHHHHHHHTT--S--HHHHHHH---TT--PPTTPPP--HHHHHHHHHHHHHHHHHHHHH----

pLDDT: mean 70.67, std 13.66, range [36.66, 88.25]

Foldseek 3Di:
DDDDPPVVVVCVVVVVVVVDCVVVVVVPPVVVVVVVVVVVVLVVLVVLCVDPDPDVSVCVQQDFDPPDDDDPPDDGDGNVNVSVVVVVVVVVVVVCVVPPDDD

Sequence (103 aa):
MRFVKGDAWNFYIHANAERNPKFRAHRMKVRDAVNYAKKSGIRWAGHVMRYSDDRWTRAVTEWIPRNNKQTRGRQPKRWSDSYTKTLNEINALKRERFTGPSS

Organism: Haemonchus contortus (NCBI:txid6289)